Protein AF-A0A9W8ZXI5-F1 (afdb_monomer)

Solvent-accessible surface area (backbone atoms only — not comparable to full-atom values): 6662 Å² total; per-residue (Å²): 133,86,77,78,74,47,72,64,60,51,47,51,54,50,52,53,54,37,58,75,67,70,57,86,55,76,47,67,35,65,29,87,65,37,68,63,58,53,95,93,37,75,50,81,81,74,77,63,90,59,52,67,59,48,46,55,52,42,43,74,72,73,31,46,73,43,70,27,68,26,46,26,56,60,45,51,16,49,36,31,66,73,62,77,33,89,57,42,81,45,90,67,71,71,30,61,87,62,58,35,84,42,75,46,62,81,82,85,128

pLDDT: mean 89.88, std 11.57, range [36.34, 98.19]

InterPro domains:
  IPR006084 XPG/Rad2 endonuclease [PR00853] (25-44)
  IPR006084 XPG/Rad2 endonuclease [PR00853] (58-75)
  IPR006084 XPG/Rad2 endonuclease [PR00853] (79-99)
  IPR006084 XPG/Rad2 endonuclease [PTHR11081] (4-106)
  IPR006086 XPG-I domain [PF00867] (66-106)
  IPR029060 PIN-like domain superfamily [SSF88723] (4-107)

Secondary structure (DSSP, 8-state):
------HHHHHHHHHHHHHHTT---EEEEP-TTS-SEETTEE---SPPTTHHHHHHHHHHTTPEEEE-SS-HHHHHHHHHHTTSSS-EE-S-STTTTTT-S-EE-----

Mean predicted aligned error: 4.8 Å

Organism: NCBI:txid40482

Radius of gyration: 14.79 Å; Cα contacts (8 Å, |Δi|>4): 125; chains: 1; bounding box: 28×47×39 Å

Structure (mmCIF, N/CA/C/O backbone):
data_AF-A0A9W8ZXI5-F1
#
_entry.id   AF-A0A9W8ZXI5-F1
#
loop_
_atom_site.group_PDB
_atom_site.id
_atom_site.type_symbol
_atom_site.label_atom_id
_atom_site.label_alt_id
_atom_site.label_comp_id
_atom_site.label_asym_id
_atom_site.label_entity_id
_atom_site.label_seq_id
_atom_site.pdbx_PDB_ins_code
_atom_site.Cartn_x
_atom_site.Cartn_y
_atom_site.Cartn_z
_atom_site.occupancy
_atom_site.B_iso_or_equiv
_atom_site.auth_seq_id
_atom_site.auth_comp_id
_atom_site.auth_asym_id
_atom_site.auth_atom_id
_atom_site.pdbx_PDB_model_num
ATOM 1 N N . MET A 1 1 ? -4.264 30.524 -1.640 1.00 36.34 1 MET A N 1
ATOM 2 C CA . MET A 1 1 ? -3.168 29.531 -1.704 1.00 36.34 1 MET A CA 1
ATOM 3 C C . MET A 1 1 ? -3.782 28.138 -1.640 1.00 36.34 1 MET A C 1
ATOM 5 O O . MET A 1 1 ? -4.156 27.704 -0.560 1.00 36.34 1 MET A O 1
ATOM 9 N N . HIS A 1 2 ? -3.983 27.464 -2.775 1.00 45.38 2 HIS A N 1
ATOM 10 C CA . HIS A 1 2 ? -4.431 26.067 -2.763 1.00 45.38 2 HIS A CA 1
ATOM 11 C C . HIS A 1 2 ? -3.250 25.203 -2.318 1.00 45.38 2 HIS A C 1
ATOM 13 O O . HIS A 1 2 ? -2.285 25.060 -3.061 1.00 45.38 2 HIS A O 1
ATOM 19 N N . ALA A 1 3 ? -3.283 24.690 -1.089 1.00 48.06 3 ALA A N 1
ATOM 20 C CA . ALA A 1 3 ? -2.262 23.768 -0.613 1.00 48.06 3 ALA A CA 1
ATOM 21 C C . ALA A 1 3 ? -2.354 22.473 -1.432 1.00 48.06 3 ALA A C 1
ATOM 23 O O . ALA A 1 3 ? -3.259 21.659 -1.230 1.00 48.06 3 ALA A O 1
ATOM 24 N N . THR A 1 4 ? -1.436 22.289 -2.379 1.00 53.62 4 THR A N 1
ATOM 25 C CA . THR A 1 4 ? -1.271 21.037 -3.117 1.00 53.62 4 THR A CA 1
ATOM 26 C C . THR A 1 4 ? -0.973 19.948 -2.090 1.00 53.62 4 THR A C 1
ATOM 28 O O . THR A 1 4 ? 0.113 19.894 -1.517 1.00 53.62 4 THR A O 1
ATOM 31 N N . THR A 1 5 ? -1.972 19.131 -1.756 1.00 67.62 5 THR A N 1
ATOM 32 C CA . THR A 1 5 ? -1.816 18.120 -0.706 1.00 67.62 5 THR A CA 1
ATOM 33 C C . THR A 1 5 ? -0.863 17.051 -1.230 1.00 67.62 5 THR A C 1
ATOM 35 O O . THR A 1 5 ? -1.156 16.425 -2.246 1.00 67.62 5 THR A O 1
ATOM 38 N N . SER A 1 6 ? 0.288 16.865 -0.577 1.00 88.62 6 SER A N 1
ATOM 39 C CA . SER A 1 6 ? 1.278 15.879 -1.026 1.00 88.62 6 SER A CA 1
ATOM 40 C C . SER A 1 6 ? 0.689 14.456 -1.011 1.00 88.62 6 SER A C 1
ATOM 42 O O . SER A 1 6 ? -0.188 14.181 -0.182 1.00 88.62 6 SER A O 1
ATOM 44 N N . PRO A 1 7 ? 1.172 13.524 -1.857 1.00 90.81 7 PRO A N 1
ATOM 45 C CA . PRO A 1 7 ? 0.731 12.127 -1.822 1.00 90.81 7 PRO A CA 1
ATOM 46 C C . PRO A 1 7 ? 0.840 11.495 -0.428 1.00 90.81 7 PRO A C 1
ATOM 48 O O . PRO A 1 7 ? -0.064 10.785 0.001 1.00 90.81 7 PRO A O 1
ATOM 51 N N . LEU A 1 8 ? 1.901 11.815 0.322 1.00 93.19 8 LEU A N 1
ATOM 52 C CA . LEU A 1 8 ? 2.084 11.338 1.697 1.00 93.19 8 LEU A CA 1
ATOM 53 C C . LEU A 1 8 ? 1.059 11.939 2.661 1.00 93.19 8 LEU A C 1
ATOM 55 O O . LEU A 1 8 ? 0.545 11.234 3.520 1.00 93.19 8 LEU A O 1
ATOM 59 N N . SER A 1 9 ? 0.702 13.214 2.503 1.00 93.94 9 SER A N 1
ATOM 60 C CA . SER A 1 9 ? -0.348 13.842 3.313 1.00 93.94 9 SER A CA 1
ATOM 61 C C . SER A 1 9 ? -1.734 13.257 3.013 1.00 93.94 9 SER A C 1
ATOM 63 O O . SER A 1 9 ? -2.562 13.153 3.915 1.00 93.94 9 SER A O 1
ATOM 65 N N . GLN A 1 10 ? -2.004 12.873 1.761 1.00 92.44 10 GLN A N 1
ATOM 66 C CA . GLN A 1 10 ? -3.238 12.170 1.391 1.00 92.44 10 GLN A CA 1
ATOM 67 C C . GLN A 1 10 ? -3.269 10.759 1.982 1.00 92.44 10 GLN A C 1
ATOM 69 O O . GLN A 1 10 ? -4.281 10.372 2.564 1.00 92.44 10 GLN A O 1
ATOM 74 N N . LEU A 1 11 ? -2.153 10.028 1.889 1.00 94.50 11 LEU A N 1
ATOM 75 C CA . LEU A 1 11 ? -2.001 8.713 2.503 1.00 94.50 11 LEU A CA 1
ATOM 76 C C . LEU A 1 11 ? -2.191 8.787 4.021 1.00 94.50 11 LEU A C 1
ATOM 78 O O . LEU A 1 11 ? -3.002 8.043 4.551 1.00 94.50 11 LEU A O 1
ATOM 82 N N . PHE A 1 12 ? -1.532 9.723 4.707 1.00 96.12 12 PHE A N 1
ATOM 83 C CA . PHE A 1 12 ? -1.683 9.924 6.151 1.00 96.12 12 PHE A CA 1
ATOM 84 C C . PHE A 1 12 ? -3.152 10.078 6.561 1.00 96.12 12 PHE A C 1
ATOM 86 O O . PHE A 1 12 ? -3.637 9.356 7.426 1.00 96.12 12 PHE A O 1
ATOM 93 N N . LYS A 1 13 ? -3.890 10.975 5.891 1.00 95.00 13 LYS A N 1
ATOM 94 C CA . LYS A 1 13 ? -5.321 11.179 6.159 1.00 95.00 13 LYS A CA 1
ATOM 95 C C . LYS A 1 13 ? -6.126 9.903 5.923 1.00 95.00 13 LYS A C 1
ATOM 97 O O . LYS A 1 13 ? -6.997 9.580 6.721 1.00 95.00 13 LYS A O 1
ATOM 102 N N . PHE A 1 14 ? -5.830 9.179 4.845 1.00 93.50 14 PHE A N 1
ATOM 103 C CA . PHE A 1 14 ? -6.486 7.909 4.547 1.00 93.50 14 PHE A CA 1
ATOM 104 C C . PHE A 1 14 ? -6.233 6.860 5.640 1.00 93.50 14 PHE A C 1
ATOM 106 O O . PHE A 1 14 ? -7.181 6.233 6.102 1.00 93.50 14 PHE A O 1
ATOM 113 N N . LEU A 1 15 ? -4.995 6.731 6.124 1.00 95.94 15 LEU A N 1
ATOM 114 C CA . LEU A 1 15 ? -4.644 5.829 7.224 1.00 95.94 15 LEU A CA 1
ATOM 115 C C . LEU A 1 15 ? -5.345 6.213 8.535 1.00 95.94 15 LEU A C 1
ATOM 117 O O . LEU A 1 15 ? -5.825 5.331 9.243 1.00 95.94 15 LEU A O 1
ATOM 121 N N . CYS A 1 16 ? -5.498 7.510 8.830 1.00 96.00 16 CYS A N 1
ATOM 122 C CA . CYS A 1 16 ? -6.308 7.962 9.966 1.00 96.00 16 CYS A CA 1
ATOM 123 C C . CYS A 1 16 ? -7.769 7.504 9.857 1.00 96.00 16 CYS A C 1
ATOM 125 O O . CYS A 1 16 ? -8.333 7.050 10.851 1.00 96.00 16 CYS A O 1
ATOM 127 N N . TYR A 1 17 ? -8.377 7.592 8.669 1.00 94.44 17 TYR A N 1
ATOM 128 C CA . TYR A 1 17 ? -9.748 7.116 8.463 1.00 94.44 17 TYR A CA 1
ATOM 129 C C . TYR A 1 17 ? -9.868 5.600 8.640 1.00 94.44 17 TYR A C 1
ATOM 131 O O . TYR A 1 17 ? -10.803 5.144 9.295 1.00 94.44 17 TYR A O 1
ATOM 139 N N . LEU A 1 18 ? -8.921 4.819 8.108 1.00 94.56 18 LEU A N 1
ATOM 140 C CA . LEU A 1 18 ? -8.917 3.363 8.290 1.00 94.56 18 LEU A CA 1
ATOM 141 C C . LEU A 1 18 ? -8.763 2.968 9.762 1.00 94.56 18 LEU A C 1
ATOM 143 O O . LEU A 1 18 ? -9.457 2.066 10.230 1.00 94.56 18 LEU A O 1
ATOM 147 N N . SER A 1 19 ? -7.902 3.675 10.496 1.00 95.38 19 SER A N 1
ATOM 148 C CA . SER A 1 19 ? -7.666 3.433 11.920 1.00 95.38 19 SER A CA 1
ATOM 149 C C . SER A 1 19 ? -8.920 3.709 12.752 1.00 95.38 19 SER A C 1
ATOM 151 O O . SER A 1 19 ? -9.304 2.884 13.577 1.00 95.38 19 SER A O 1
ATOM 153 N N . GLN A 1 20 ? -9.622 4.814 12.479 1.00 96.00 20 GLN A N 1
ATOM 154 C CA . GLN A 1 20 ? -10.890 5.140 13.146 1.00 96.00 20 GLN A CA 1
ATOM 155 C C . GLN A 1 20 ? -12.009 4.147 12.812 1.00 96.00 20 GLN A C 1
ATOM 157 O O . GLN A 1 20 ? -12.882 3.906 13.641 1.00 96.00 20 GLN A O 1
ATOM 162 N N . ALA A 1 21 ? -11.981 3.560 11.615 1.00 94.19 21 ALA A N 1
ATOM 163 C CA . ALA A 1 21 ? -12.947 2.554 11.191 1.00 94.19 21 ALA A CA 1
ATOM 164 C C . ALA A 1 21 ? -12.672 1.151 11.769 1.00 94.19 21 ALA A C 1
ATOM 166 O O . ALA A 1 21 ? -13.467 0.245 11.533 1.00 94.19 21 ALA A O 1
ATOM 167 N N . GLY A 1 22 ? -11.562 0.946 12.493 1.00 94.38 22 GLY A N 1
ATOM 168 C CA . GLY A 1 22 ? -11.193 -0.365 13.039 1.00 94.38 22 GLY A CA 1
ATOM 169 C C . GLY A 1 22 ? -10.832 -1.397 11.965 1.00 94.38 22 GLY A C 1
ATOM 170 O O . GLY A 1 22 ? -10.992 -2.597 12.176 1.00 94.38 22 GLY A O 1
ATOM 171 N N . VAL A 1 23 ? -10.382 -0.944 10.792 1.00 93.38 23 VAL A N 1
ATOM 172 C CA . VAL A 1 23 ? -10.007 -1.825 9.680 1.00 93.38 23 VAL A CA 1
ATOM 173 C C . VAL A 1 23 ? -8.590 -2.344 9.893 1.00 93.38 23 VAL A C 1
ATOM 175 O O . VAL A 1 23 ? -7.688 -1.553 10.160 1.00 93.38 23 VAL A O 1
ATOM 178 N N . HIS A 1 24 ? -8.379 -3.646 9.692 1.00 93.62 24 HIS A N 1
ATOM 179 C CA . HIS A 1 24 ? -7.052 -4.237 9.512 1.00 93.62 24 HIS A CA 1
ATOM 180 C C . HIS A 1 24 ? -6.675 -4.180 8.027 1.00 93.62 24 HIS A C 1
ATOM 182 O O . HIS A 1 24 ? -7.469 -4.561 7.168 1.00 93.62 24 HIS A O 1
ATOM 188 N N . GLY A 1 25 ? -5.482 -3.673 7.716 1.00 95.06 25 GLY A N 1
ATOM 189 C CA . GLY A 1 25 ? -5.084 -3.351 6.345 1.00 95.06 25 GLY A CA 1
ATOM 190 C C . GLY A 1 25 ? -3.778 -4.008 5.910 1.00 95.06 25 GLY A C 1
ATOM 191 O O . GLY A 1 25 ? -2.792 -4.006 6.650 1.00 95.06 25 GLY A O 1
ATOM 192 N N . ILE A 1 26 ? -3.773 -4.498 4.668 1.00 97.44 26 ILE A N 1
ATOM 193 C CA . ILE A 1 26 ? -2.576 -4.864 3.909 1.00 97.44 26 ILE A CA 1
ATOM 194 C C . ILE A 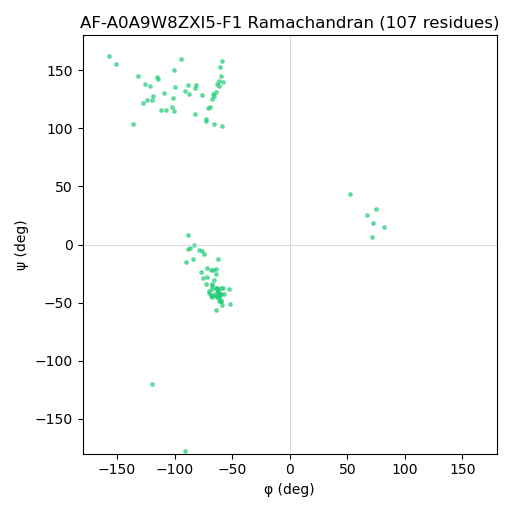1 26 ? -2.501 -4.011 2.640 1.00 97.44 26 ILE A C 1
ATOM 196 O O . ILE A 1 26 ? -3.460 -3.912 1.875 1.00 97.44 26 ILE A O 1
ATOM 200 N N . PHE A 1 27 ? -1.357 -3.371 2.437 1.00 97.25 27 PHE A N 1
ATOM 201 C CA . PHE A 1 27 ? -1.074 -2.488 1.314 1.00 97.25 27 PHE A CA 1
ATOM 202 C C . PHE A 1 27 ? -0.114 -3.193 0.369 1.00 97.25 27 PHE A C 1
ATOM 204 O O . PHE A 1 27 ? 1.021 -3.486 0.742 1.00 97.25 27 PHE A O 1
ATOM 211 N N . VAL A 1 28 ? -0.575 -3.472 -0.849 1.00 96.69 28 VAL A N 1
ATOM 212 C CA . VAL A 1 28 ? 0.173 -4.266 -1.825 1.00 96.69 28 VAL A CA 1
ATOM 213 C C . VAL A 1 28 ? 0.825 -3.355 -2.862 1.00 96.69 28 VAL A C 1
ATOM 215 O O . VAL A 1 28 ? 0.163 -2.540 -3.501 1.00 96.69 28 VAL A O 1
ATOM 218 N N . TYR A 1 29 ? 2.134 -3.506 -3.018 1.00 95.44 29 TYR A N 1
ATOM 219 C CA . TYR A 1 29 ? 2.958 -2.843 -4.019 1.00 95.44 29 TYR A CA 1
ATOM 220 C C . TYR A 1 29 ? 3.235 -3.788 -5.188 1.00 95.44 29 TYR A C 1
ATOM 222 O O . TYR A 1 29 ? 3.335 -5.000 -5.004 1.00 95.44 29 TYR A O 1
ATOM 230 N N . ASP A 1 30 ? 3.413 -3.223 -6.380 1.00 93.69 30 ASP A N 1
ATOM 231 C CA . ASP A 1 30 ? 3.872 -3.974 -7.546 1.00 93.69 30 ASP A CA 1
ATOM 232 C C . ASP A 1 30 ? 5.272 -4.568 -7.333 1.00 93.69 30 ASP A C 1
ATOM 234 O O . ASP A 1 30 ? 6.182 -3.915 -6.819 1.00 93.69 30 ASP A O 1
ATOM 238 N N . GLY A 1 31 ? 5.452 -5.785 -7.827 1.00 93.94 31 GLY A N 1
ATOM 239 C CA . GLY A 1 31 ? 6.704 -6.517 -7.876 1.00 93.94 31 GLY A CA 1
ATOM 240 C C . GLY A 1 31 ? 7.522 -6.333 -9.144 1.00 93.94 31 GLY A C 1
ATOM 241 O O . GLY A 1 31 ? 7.183 -5.598 -10.076 1.00 93.94 31 GLY A O 1
ATOM 242 N N . LYS A 1 32 ? 8.641 -7.059 -9.188 1.00 91.81 32 LYS A N 1
ATOM 243 C CA . LYS A 1 32 ? 9.601 -7.020 -10.301 1.00 91.81 32 LYS A CA 1
ATOM 244 C C . LYS A 1 32 ? 9.129 -7.800 -11.527 1.00 91.81 32 LYS A C 1
ATOM 246 O O . LYS A 1 32 ? 9.573 -7.487 -12.629 1.00 91.81 32 LYS A O 1
ATOM 251 N N . GLU A 1 33 ? 8.243 -8.778 -11.351 1.00 92.56 33 GLU A N 1
ATOM 252 C CA . GLU A 1 33 ? 7.770 -9.663 -12.425 1.00 92.56 33 GLU A CA 1
ATOM 253 C C . GLU A 1 33 ? 6.546 -9.104 -13.164 1.00 92.56 33 GLU A C 1
ATOM 255 O O . GLU A 1 33 ? 5.962 -9.777 -14.012 1.00 92.56 33 GLU A O 1
ATOM 260 N N . ARG A 1 34 ? 6.152 -7.852 -12.885 1.00 88.75 34 ARG A N 1
ATOM 261 C CA . ARG A 1 34 ? 5.072 -7.185 -13.621 1.00 88.75 34 ARG A CA 1
ATOM 262 C C . ARG A 1 34 ? 5.396 -7.076 -15.121 1.00 88.75 34 ARG A C 1
ATOM 264 O O . ARG A 1 34 ? 6.556 -6.854 -15.494 1.00 88.75 34 ARG A O 1
ATOM 271 N N . PRO A 1 35 ? 4.389 -7.184 -16.004 1.00 88.06 35 PRO A N 1
ATOM 272 C CA . PRO A 1 35 ? 4.607 -7.149 -17.442 1.00 88.06 35 PRO A CA 1
ATOM 273 C C . PRO A 1 35 ? 5.226 -5.815 -17.874 1.00 88.06 35 PRO A C 1
ATOM 275 O O . PRO A 1 35 ? 4.804 -4.739 -17.457 1.00 88.06 35 PRO A O 1
ATOM 278 N N . ARG A 1 36 ? 6.226 -5.872 -18.762 1.00 87.88 36 ARG A N 1
ATOM 279 C CA . ARG A 1 36 ? 6.907 -4.668 -19.282 1.00 87.88 36 ARG A CA 1
ATOM 280 C C . ARG A 1 36 ? 6.015 -3.815 -20.184 1.00 87.88 36 ARG A C 1
ATOM 282 O O . ARG A 1 36 ? 6.290 -2.632 -20.375 1.00 87.88 36 ARG A O 1
ATOM 289 N N . ILE A 1 37 ? 4.974 -4.417 -20.754 1.00 89.06 37 ILE A N 1
ATOM 290 C CA . ILE A 1 37 ? 3.992 -3.766 -21.618 1.00 89.06 37 ILE A CA 1
ATOM 291 C C . ILE A 1 37 ? 2.607 -4.077 -21.052 1.00 89.06 37 ILE A C 1
ATOM 293 O O . ILE A 1 37 ? 2.229 -5.241 -20.958 1.00 89.06 37 ILE A O 1
ATOM 297 N N . LYS A 1 38 ? 1.843 -3.039 -20.710 1.00 84.38 38 LYS A N 1
ATOM 298 C CA . LYS A 1 38 ? 0.456 -3.136 -20.241 1.00 84.38 38 LYS A CA 1
ATOM 299 C C . LYS A 1 38 ? -0.419 -2.270 -21.140 1.00 84.38 38 LYS A C 1
ATOM 301 O O . LYS A 1 38 ? -0.141 -1.087 -21.327 1.00 84.38 38 LYS A O 1
ATOM 306 N N . ARG A 1 39 ? -1.464 -2.863 -21.735 1.00 86.12 39 ARG A N 1
ATOM 307 C CA . ARG A 1 39 ? -2.407 -2.180 -22.652 1.00 86.12 39 ARG A CA 1
ATOM 308 C C . ARG A 1 39 ? -1.705 -1.428 -23.801 1.00 86.12 39 ARG A C 1
ATOM 310 O O . ARG A 1 39 ? -2.023 -0.277 -24.091 1.00 86.12 39 ARG A O 1
ATOM 317 N N . GLY A 1 40 ? -0.694 -2.056 -24.405 1.00 88.00 40 GLY A N 1
ATOM 318 C CA . GLY A 1 40 ? 0.092 -1.472 -25.502 1.00 88.00 40 GLY A CA 1
ATOM 319 C C . GLY A 1 40 ? 1.034 -0.331 -25.093 1.00 88.00 40 GLY A C 1
ATOM 320 O O . GLY A 1 40 ? 1.637 0.292 -25.961 1.00 88.00 40 GLY A O 1
ATOM 321 N N . ARG A 1 41 ? 1.182 -0.045 -23.792 1.00 87.38 41 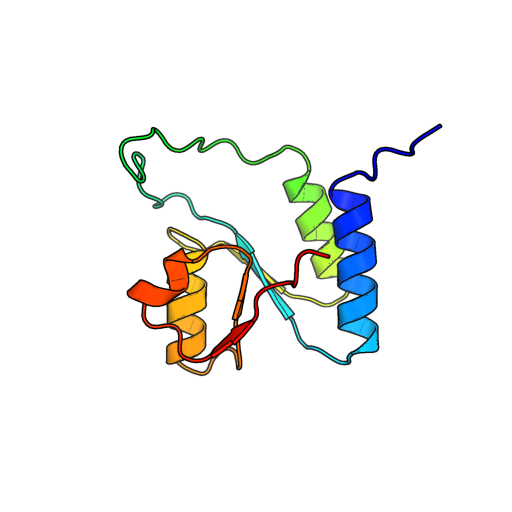ARG A N 1
ATOM 322 C CA . ARG A 1 41 ? 2.092 0.981 -23.265 1.00 87.38 41 ARG A CA 1
ATOM 323 C C . ARG A 1 41 ? 3.199 0.345 -22.441 1.00 87.38 41 ARG A C 1
ATOM 325 O O . ARG A 1 41 ? 2.959 -0.607 -21.701 1.00 87.38 41 ARG A O 1
ATOM 332 N N . GLN A 1 42 ? 4.405 0.890 -22.551 1.00 88.94 42 GLN A N 1
ATOM 333 C CA . GLN A 1 42 ? 5.518 0.473 -21.709 1.00 88.94 42 GLN A CA 1
ATOM 334 C C . GLN A 1 42 ? 5.240 0.876 -20.257 1.00 88.94 42 GLN A C 1
ATOM 336 O O . GLN A 1 42 ? 4.870 2.018 -19.977 1.00 88.94 42 GLN A O 1
ATOM 341 N N . VAL A 1 43 ? 5.391 -0.073 -19.339 1.00 85.88 43 VAL A N 1
ATOM 342 C CA . VAL A 1 43 ? 5.179 0.165 -17.912 1.00 85.88 43 VAL A CA 1
ATOM 343 C C . VAL A 1 43 ? 6.379 0.918 -17.353 1.00 85.88 43 VAL A C 1
ATOM 345 O O . VAL A 1 43 ? 7.526 0.505 -17.528 1.00 85.88 43 VAL A O 1
ATOM 348 N N . ILE A 1 44 ? 6.116 2.023 -16.656 1.00 83.38 44 ILE A N 1
ATOM 349 C CA . ILE A 1 44 ? 7.149 2.740 -15.911 1.00 83.38 44 ILE A CA 1
ATOM 350 C C . ILE A 1 44 ? 7.491 1.897 -14.687 1.00 83.38 44 ILE A C 1
ATOM 352 O O . ILE A 1 44 ? 6.707 1.791 -13.748 1.00 83.38 44 ILE A O 1
ATOM 356 N N . THR A 1 45 ? 8.671 1.283 -14.704 1.00 80.62 45 THR A N 1
ATOM 357 C CA . THR A 1 45 ? 9.106 0.387 -13.627 1.00 80.62 45 THR A CA 1
ATOM 358 C C . THR A 1 45 ? 9.730 1.120 -12.442 1.00 80.62 45 THR A C 1
ATOM 360 O O . THR A 1 45 ? 9.925 0.521 -11.385 1.00 80.62 45 THR A O 1
ATOM 363 N N . ARG A 1 46 ? 10.041 2.412 -12.598 1.00 84.25 46 ARG A N 1
ATOM 364 C CA . ARG A 1 46 ? 10.623 3.239 -11.540 1.00 84.25 46 ARG A CA 1
ATOM 365 C C . ARG A 1 46 ? 9.579 3.524 -10.465 1.00 84.25 46 ARG A C 1
ATOM 367 O O . ARG A 1 46 ? 8.586 4.196 -10.736 1.00 84.25 46 ARG A O 1
ATOM 374 N N . GLU A 1 47 ? 9.835 3.056 -9.247 1.00 84.94 47 GLU A N 1
ATOM 375 C CA . GLU A 1 47 ? 9.012 3.418 -8.094 1.00 84.94 47 GLU A CA 1
ATOM 376 C C . GLU A 1 47 ? 9.088 4.934 -7.828 1.00 84.94 47 GLU A C 1
ATOM 378 O O . GLU A 1 47 ? 10.174 5.526 -7.903 1.00 84.94 47 GLU A O 1
ATOM 383 N N . PRO A 1 48 ? 7.959 5.587 -7.506 1.00 87.81 48 PRO A N 1
ATOM 384 C CA . PRO A 1 48 ? 7.966 6.966 -7.043 1.00 87.81 48 PRO A CA 1
ATOM 385 C C . PRO A 1 48 ? 8.831 7.132 -5.790 1.00 87.81 48 PRO A C 1
ATOM 387 O O . PRO A 1 48 ? 8.765 6.325 -4.867 1.00 87.81 48 PRO A O 1
ATOM 390 N N . GLY A 1 49 ? 9.587 8.230 -5.708 1.00 88.31 49 GLY A N 1
ATOM 391 C CA . GLY A 1 49 ? 10.533 8.464 -4.607 1.00 88.31 49 GLY A CA 1
ATOM 392 C C . GLY A 1 49 ? 9.908 8.559 -3.209 1.00 88.31 49 GLY A C 1
ATOM 393 O O . GLY A 1 49 ? 10.642 8.510 -2.232 1.00 88.31 49 GLY A O 1
ATOM 394 N N . TYR A 1 50 ? 8.579 8.680 -3.109 1.00 91.12 50 TYR A N 1
ATOM 395 C CA . TYR A 1 50 ? 7.845 8.693 -1.842 1.00 91.12 50 TYR A CA 1
ATOM 396 C C . TYR A 1 50 ? 7.432 7.294 -1.345 1.00 91.12 50 TYR A C 1
ATOM 398 O O . TYR A 1 50 ? 6.840 7.190 -0.273 1.00 91.12 50 TYR A O 1
ATOM 406 N N . TYR A 1 51 ? 7.680 6.218 -2.106 1.00 93.50 51 TYR A N 1
ATOM 407 C CA . TYR A 1 51 ? 7.254 4.860 -1.732 1.00 93.50 51 TYR A CA 1
ATOM 408 C C . TYR A 1 51 ? 7.913 4.369 -0.444 1.00 93.50 51 TYR A C 1
ATOM 410 O O . TYR A 1 51 ? 7.242 3.749 0.376 1.00 93.50 51 TYR A O 1
ATOM 418 N N . THR A 1 52 ? 9.188 4.690 -0.224 1.00 94.31 52 THR A N 1
ATOM 419 C CA . THR A 1 52 ? 9.891 4.335 1.015 1.00 94.31 52 THR A CA 1
ATOM 420 C C . THR A 1 52 ? 9.233 4.989 2.230 1.00 94.31 52 THR A C 1
ATOM 422 O O . THR A 1 52 ? 8.950 4.314 3.214 1.00 94.31 52 THR A O 1
ATOM 425 N N . GLN A 1 53 ? 8.908 6.283 2.145 1.00 96.25 53 GLN A N 1
ATOM 426 C CA . GLN A 1 53 ? 8.204 6.999 3.211 1.00 96.25 53 GLN A CA 1
ATOM 427 C C . GLN A 1 53 ? 6.770 6.490 3.380 1.00 96.25 53 GLN A C 1
ATOM 429 O O . GLN A 1 53 ? 6.277 6.422 4.499 1.00 96.25 53 GLN A O 1
ATOM 434 N N . ALA A 1 54 ? 6.099 6.121 2.285 1.00 96.75 54 ALA A N 1
ATOM 435 C CA . ALA A 1 54 ? 4.757 5.555 2.337 1.00 96.75 54 ALA A CA 1
ATOM 436 C C . ALA A 1 54 ? 4.740 4.211 3.080 1.00 96.75 54 ALA A C 1
ATOM 438 O O . ALA A 1 54 ? 3.895 4.034 3.950 1.00 96.75 54 ALA A O 1
ATOM 439 N N . ARG A 1 55 ? 5.692 3.309 2.790 1.00 97.50 55 ARG A N 1
ATOM 440 C CA . ARG A 1 55 ? 5.849 2.018 3.486 1.00 97.50 55 ARG A CA 1
ATOM 441 C C . ARG A 1 55 ? 6.073 2.226 4.983 1.00 97.50 55 ARG A C 1
ATOM 443 O O . ARG A 1 55 ? 5.296 1.719 5.783 1.00 97.50 55 ARG A O 1
ATOM 450 N N . ALA A 1 56 ? 7.040 3.073 5.340 1.00 97.19 56 ALA A N 1
ATOM 451 C CA . ALA A 1 56 ? 7.321 3.401 6.737 1.00 97.19 56 ALA A CA 1
ATOM 452 C C . ALA A 1 56 ? 6.099 3.997 7.457 1.00 97.19 56 ALA A C 1
ATOM 454 O O . ALA A 1 56 ? 5.850 3.697 8.620 1.00 97.19 56 ALA A O 1
ATOM 455 N N . LEU A 1 57 ? 5.310 4.828 6.766 1.00 97.56 57 LEU A N 1
ATOM 456 C CA . LEU A 1 57 ? 4.100 5.411 7.336 1.00 97.56 57 LEU A CA 1
ATOM 457 C C . LEU A 1 57 ? 2.988 4.373 7.546 1.00 97.56 57 LEU A C 1
ATOM 459 O O . LEU A 1 57 ? 2.320 4.406 8.573 1.00 97.56 57 LEU A O 1
ATOM 463 N N . ILE A 1 58 ? 2.788 3.460 6.594 1.00 98.19 58 ILE A N 1
ATOM 464 C CA . ILE A 1 58 ? 1.821 2.356 6.700 1.00 98.19 58 ILE A CA 1
ATOM 465 C C . ILE A 1 58 ? 2.167 1.469 7.902 1.00 98.19 58 ILE A C 1
ATOM 467 O O . ILE A 1 58 ? 1.306 1.208 8.742 1.00 98.19 58 ILE A O 1
ATOM 471 N N . GLU A 1 59 ? 3.434 1.077 8.023 1.00 97.19 59 GLU A N 1
ATOM 472 C CA . GLU A 1 59 ? 3.932 0.250 9.128 1.00 97.19 59 GLU A CA 1
ATOM 473 C C . GLU A 1 59 ? 3.822 0.969 10.479 1.00 97.19 59 GLU A C 1
ATOM 475 O O . GLU A 1 59 ? 3.435 0.357 11.473 1.00 97.19 59 GLU A O 1
ATOM 480 N N . ALA A 1 60 ? 4.068 2.283 10.524 1.00 97.50 60 ALA A N 1
ATOM 481 C CA . ALA A 1 60 ? 3.906 3.082 11.740 1.00 97.50 60 ALA A CA 1
ATOM 482 C C . ALA A 1 60 ? 2.450 3.142 12.245 1.00 97.50 60 ALA A C 1
ATOM 484 O O . ALA A 1 60 ? 2.226 3.326 13.440 1.00 97.50 60 ALA A O 1
ATOM 485 N N . PHE A 1 61 ? 1.462 2.968 11.362 1.00 97.31 61 PHE A N 1
ATOM 486 C CA . PHE A 1 61 ? 0.047 2.827 11.730 1.00 97.31 61 PHE A CA 1
ATOM 487 C C . PHE A 1 61 ? -0.334 1.392 12.147 1.00 97.31 61 PHE A C 1
ATOM 489 O O . PHE A 1 61 ? -1.490 1.147 12.488 1.00 97.31 61 PHE A O 1
ATOM 496 N N . GLY A 1 62 ? 0.613 0.445 12.134 1.00 96.69 62 GLY A N 1
ATOM 497 C CA . GLY A 1 62 ? 0.376 -0.963 12.463 1.00 96.69 62 GLY A CA 1
ATOM 498 C C . GLY A 1 62 ? -0.202 -1.789 11.309 1.00 96.69 62 GLY A C 1
ATOM 499 O O . GLY A 1 62 ? -0.715 -2.883 11.539 1.00 96.69 62 GLY A O 1
ATOM 500 N N . TYR A 1 63 ? -0.141 -1.280 10.077 1.00 97.75 63 TYR A N 1
ATOM 501 C CA . TYR A 1 63 ? -0.582 -1.993 8.878 1.00 97.75 63 TYR A CA 1
ATOM 502 C C . TYR A 1 63 ? 0.569 -2.718 8.184 1.00 97.75 63 TYR A C 1
ATOM 504 O O . TYR A 1 63 ? 1.736 -2.365 8.340 1.00 97.75 63 TYR A O 1
ATOM 512 N N . TYR A 1 64 ? 0.232 -3.711 7.361 1.00 97.06 64 TYR A N 1
ATOM 513 C CA . TYR A 1 64 ? 1.224 -4.477 6.611 1.00 97.06 64 TYR A CA 1
ATOM 514 C C . TYR A 1 64 ? 1.478 -3.863 5.235 1.00 97.06 64 TYR A C 1
ATOM 516 O O . TYR A 1 64 ? 0.538 -3.592 4.488 1.00 97.06 64 TYR A O 1
ATOM 524 N N . ALA A 1 65 ? 2.749 -3.702 4.871 1.00 97.44 65 ALA A N 1
ATOM 525 C CA . ALA A 1 65 ? 3.175 -3.399 3.510 1.00 97.44 65 ALA A CA 1
ATOM 526 C C . ALA A 1 65 ? 3.725 -4.674 2.848 1.00 97.44 65 ALA A C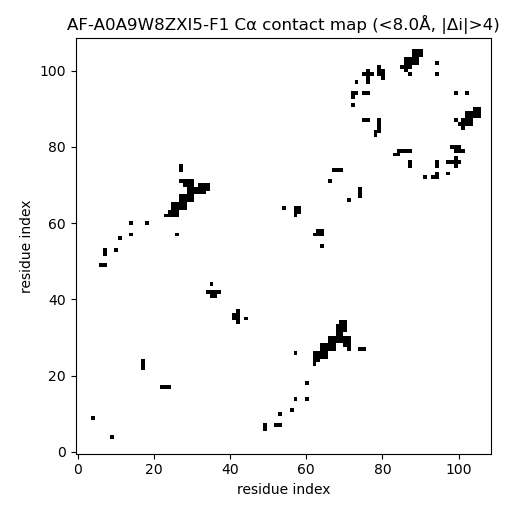 1
ATOM 528 O O . ALA A 1 65 ? 4.711 -5.248 3.303 1.00 97.44 65 ALA A O 1
ATOM 529 N N . HIS A 1 66 ? 3.091 -5.118 1.765 1.00 96.75 66 HIS A N 1
ATOM 530 C CA . HIS A 1 66 ? 3.466 -6.313 1.005 1.00 96.75 66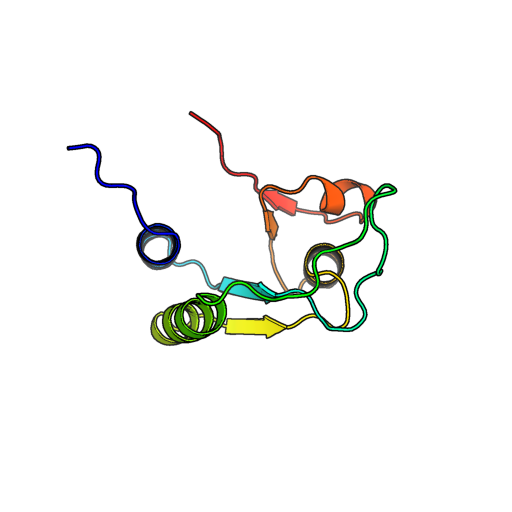 HIS A CA 1
ATOM 531 C C . HIS A 1 66 ? 3.902 -5.927 -0.402 1.00 96.75 66 HIS A C 1
ATOM 533 O O . HIS A 1 66 ? 3.342 -5.016 -1.002 1.00 96.75 66 HIS A O 1
ATOM 539 N N . THR A 1 67 ? 4.890 -6.621 -0.953 1.00 96.56 67 THR A N 1
ATOM 540 C CA . THR A 1 67 ? 5.285 -6.450 -2.354 1.00 96.56 67 THR A CA 1
ATOM 541 C C . THR A 1 67 ? 4.920 -7.723 -3.096 1.00 96.56 67 THR A C 1
ATOM 543 O O . THR A 1 67 ? 5.457 -8.788 -2.793 1.00 96.56 67 THR A O 1
ATOM 546 N N . ALA A 1 68 ? 4.000 -7.607 -4.052 1.00 96.81 68 ALA A N 1
ATOM 547 C CA . ALA A 1 68 ? 3.599 -8.710 -4.908 1.00 96.81 68 ALA A CA 1
ATOM 548 C C . ALA A 1 68 ? 4.811 -9.252 -5.689 1.00 96.81 68 ALA A C 1
ATOM 550 O O . ALA A 1 68 ? 5.771 -8.516 -5.923 1.00 96.81 68 ALA A O 1
ATOM 551 N N . PRO A 1 69 ? 4.780 -10.504 -6.167 1.00 96.00 69 PRO A N 1
ATOM 552 C CA . PRO A 1 69 ? 5.757 -10.976 -7.150 1.00 96.00 69 PRO A CA 1
ATOM 553 C C . PRO A 1 69 ? 5.652 -10.197 -8.477 1.00 96.00 69 PRO A C 1
ATOM 555 O O . PRO A 1 69 ? 6.661 -9.747 -9.031 1.00 96.00 69 PRO A O 1
ATOM 558 N N . GLY A 1 70 ? 4.412 -9.981 -8.938 1.00 94.19 70 GLY A N 1
ATOM 559 C CA . GLY A 1 70 ? 4.049 -9.327 -10.199 1.00 94.19 70 GLY A CA 1
ATOM 560 C C . GLY A 1 70 ? 3.195 -8.071 -10.002 1.00 94.19 70 GLY A C 1
ATOM 561 O O . GLY A 1 70 ? 3.640 -7.114 -9.382 1.00 94.19 70 GLY A O 1
ATOM 562 N N . GLU A 1 71 ? 1.983 -8.033 -10.556 1.00 93.50 71 GLU A N 1
ATOM 563 C CA . GLU A 1 71 ? 1.080 -6.882 -10.387 1.00 93.50 71 GLU A CA 1
ATOM 564 C C . GLU A 1 71 ? 0.326 -6.933 -9.053 1.00 93.50 71 GLU A C 1
ATOM 566 O O . GLU A 1 71 ? -0.214 -7.977 -8.678 1.00 93.50 71 GLU A O 1
ATOM 571 N N . ALA A 1 72 ? 0.221 -5.788 -8.375 1.00 94.50 72 ALA A N 1
ATOM 572 C CA . ALA A 1 72 ? -0.512 -5.665 -7.117 1.00 94.50 72 ALA A CA 1
ATOM 573 C C . ALA A 1 72 ? -1.994 -6.047 -7.265 1.00 94.50 72 ALA A C 1
ATOM 575 O O . ALA A 1 72 ? -2.551 -6.698 -6.386 1.00 94.50 72 ALA A O 1
ATOM 576 N N . ASP A 1 73 ? -2.623 -5.703 -8.393 1.00 93.88 73 ASP A N 1
ATOM 577 C CA . ASP A 1 73 ? -4.024 -6.037 -8.675 1.00 93.88 73 ASP A CA 1
ATOM 578 C C . ASP A 1 73 ? -4.262 -7.554 -8.735 1.00 93.88 73 ASP A C 1
ATOM 580 O O . ASP A 1 73 ? -5.266 -8.050 -8.219 1.00 93.88 73 ASP A O 1
ATOM 584 N N . ALA A 1 74 ? -3.326 -8.295 -9.339 1.00 94.00 74 ALA A N 1
ATOM 585 C CA . ALA A 1 74 ? -3.384 -9.752 -9.435 1.00 94.00 74 ALA A CA 1
ATOM 586 C C . ALA A 1 74 ? -3.228 -10.407 -8.059 1.00 94.00 74 ALA A C 1
ATOM 588 O O . ALA A 1 74 ? -4.017 -11.282 -7.702 1.00 94.00 74 ALA A O 1
ATOM 589 N N . GLU A 1 75 ? -2.265 -9.930 -7.271 1.00 96.75 75 GLU A N 1
ATOM 590 C CA . GLU A 1 75 ? -2.040 -10.391 -5.901 1.00 96.75 75 GLU A CA 1
ATOM 591 C C . GLU A 1 75 ? -3.264 -10.118 -5.014 1.00 96.75 75 GLU A C 1
ATOM 593 O O . GLU A 1 75 ? -3.773 -11.025 -4.361 1.00 96.75 75 GLU A O 1
ATOM 598 N N . LEU A 1 76 ? -3.810 -8.899 -5.048 1.00 96.69 76 LEU A N 1
ATOM 599 C CA . LEU A 1 76 ? -5.001 -8.520 -4.283 1.00 96.69 76 LEU A CA 1
ATOM 600 C C . LEU A 1 76 ? -6.225 -9.366 -4.654 1.00 96.69 76 LEU A C 1
ATOM 602 O O . LEU A 1 76 ? -6.971 -9.801 -3.772 1.00 96.69 76 LEU A O 1
ATOM 606 N N . ALA A 1 77 ? -6.437 -9.612 -5.950 1.00 95.81 77 ALA A N 1
ATOM 607 C CA . ALA A 1 77 ? -7.525 -10.463 -6.413 1.00 95.81 77 ALA A CA 1
ATOM 608 C C . ALA A 1 77 ? -7.382 -11.895 -5.878 1.00 95.81 77 ALA A C 1
ATOM 610 O O . ALA A 1 77 ? -8.357 -12.463 -5.384 1.00 95.81 77 ALA A O 1
ATOM 611 N N . GLU A 1 78 ? -6.174 -12.458 -5.923 1.00 96.44 78 GLU A N 1
ATOM 612 C CA . GLU A 1 78 ? -5.897 -13.805 -5.426 1.00 96.44 78 GLU A CA 1
ATOM 613 C C . GLU A 1 78 ? -6.022 -13.903 -3.900 1.00 96.44 78 GLU A C 1
ATOM 615 O O . GLU A 1 78 ? -6.659 -14.827 -3.391 1.00 96.44 78 GLU A O 1
ATOM 620 N N . MET A 1 79 ? -5.501 -12.923 -3.157 1.00 96.56 79 MET A N 1
ATOM 621 C CA . MET A 1 79 ? -5.660 -12.841 -1.702 1.00 96.56 79 MET A CA 1
ATOM 622 C C . MET A 1 79 ? -7.136 -12.828 -1.300 1.00 96.56 79 MET A C 1
ATOM 624 O O . MET A 1 79 ? -7.533 -13.523 -0.364 1.00 96.56 79 MET A O 1
ATOM 628 N N . CYS A 1 80 ? -7.965 -12.073 -2.025 1.00 96.31 80 CYS A N 1
ATOM 629 C CA . CYS A 1 80 ? -9.394 -11.992 -1.743 1.00 96.31 80 CYS A CA 1
ATOM 630 C C . CYS A 1 80 ? -10.122 -13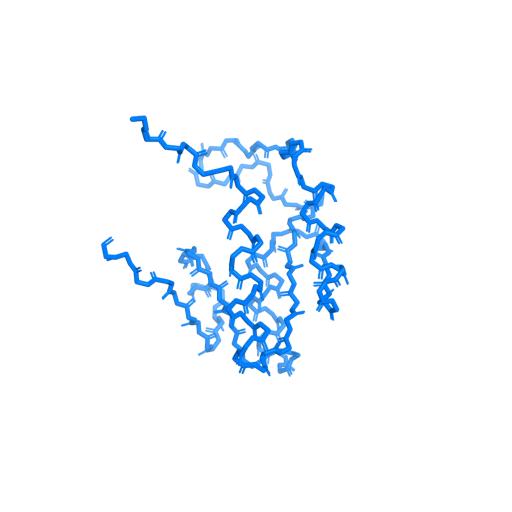.303 -2.081 1.00 96.31 80 CYS A C 1
ATOM 632 O O . CYS A 1 80 ? -10.953 -13.762 -1.298 1.00 96.31 80 CYS A O 1
ATOM 634 N N . LYS A 1 81 ? -9.773 -13.964 -3.193 1.00 96.00 81 LYS A N 1
ATOM 635 C CA . LYS A 1 81 ? -10.317 -15.289 -3.547 1.00 96.00 81 LYS A CA 1
ATOM 636 C C . LYS A 1 81 ? -9.958 -16.372 -2.533 1.00 96.00 81 LYS A C 1
ATOM 638 O O . LYS A 1 81 ? -10.792 -17.219 -2.232 1.00 96.00 81 LYS A O 1
ATOM 643 N N . ARG A 1 82 ? -8.731 -16.344 -2.005 1.00 96.62 82 ARG A N 1
ATOM 644 C CA . ARG A 1 82 ? -8.251 -17.287 -0.982 1.00 96.62 82 ARG A CA 1
ATOM 645 C C . ARG A 1 82 ? -8.795 -17.001 0.418 1.00 96.62 82 ARG A C 1
ATOM 647 O O . ARG A 1 82 ? -8.516 -17.771 1.330 1.00 96.62 82 ARG A O 1
ATOM 654 N N . GLY A 1 83 ? -9.532 -15.905 0.601 1.00 95.50 83 GLY A N 1
ATOM 655 C CA . GLY A 1 83 ? -10.040 -15.490 1.908 1.00 95.50 83 GLY A CA 1
ATOM 656 C C . GLY A 1 83 ? -8.965 -14.940 2.849 1.00 95.50 83 GLY A C 1
ATOM 657 O O . GLY A 1 83 ? -9.200 -14.874 4.048 1.00 95.50 83 GLY A O 1
ATOM 658 N N . LEU A 1 84 ? -7.797 -14.537 2.329 1.00 96.44 84 LEU A N 1
ATOM 659 C CA . LEU A 1 84 ? -6.766 -13.850 3.120 1.00 96.44 84 LEU A CA 1
ATOM 660 C C . LEU A 1 84 ? -7.176 -12.414 3.461 1.00 96.44 84 LEU A C 1
ATOM 662 O O . LEU A 1 84 ? -6.743 -11.868 4.470 1.00 96.44 84 LEU A O 1
ATOM 666 N N . VAL A 1 85 ? -7.997 -11.803 2.604 1.00 96.56 85 VAL A N 1
ATOM 667 C CA . VAL A 1 85 ? -8.622 -10.500 2.844 1.00 96.56 85 VAL A CA 1
ATOM 668 C C . VAL A 1 85 ? -10.106 -10.568 2.527 1.00 96.56 85 VAL A C 1
ATOM 670 O O . VAL A 1 85 ? -10.527 -11.224 1.570 1.00 96.56 85 VAL A O 1
ATOM 673 N N . ASP A 1 86 ? -10.906 -9.837 3.297 1.00 96.19 86 ASP A N 1
ATOM 674 C CA . ASP A 1 86 ? -12.348 -9.792 3.084 1.00 96.19 86 ASP A CA 1
ATOM 675 C C . ASP A 1 86 ? -12.741 -9.002 1.843 1.00 96.19 86 ASP A C 1
ATOM 677 O O . ASP A 1 86 ? 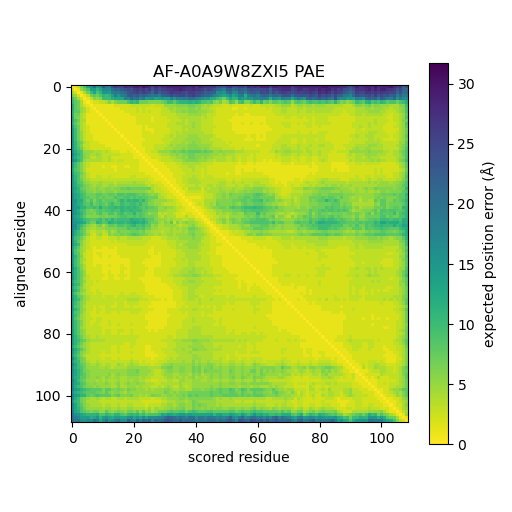-13.705 -9.339 1.163 1.00 96.19 86 ASP A O 1
ATOM 681 N N . ALA A 1 87 ? -12.006 -7.949 1.520 1.00 95.25 87 ALA A N 1
ATOM 682 C CA . ALA A 1 87 ? -12.288 -7.143 0.350 1.00 95.25 87 ALA A CA 1
ATOM 683 C C . ALA A 1 87 ? -11.050 -6.391 -0.113 1.00 95.25 87 ALA A C 1
ATOM 685 O O . ALA A 1 87 ? -10.103 -6.188 0.646 1.00 95.25 87 ALA A O 1
ATOM 686 N N . VAL A 1 88 ? -11.096 -5.929 -1.358 1.00 95.81 88 VAL A N 1
ATOM 687 C CA . VAL A 1 88 ? -10.051 -5.091 -1.938 1.00 95.81 88 VAL A CA 1
ATOM 688 C C . VAL A 1 88 ? -10.557 -3.670 -2.117 1.00 95.81 88 VAL A C 1
ATOM 690 O O . VAL A 1 88 ? -11.604 -3.457 -2.722 1.00 95.81 88 VAL A O 1
ATOM 693 N N . PHE A 1 89 ? -9.790 -2.688 -1.648 1.00 94.00 89 PHE A N 1
ATOM 694 C CA . PHE A 1 89 ? -10.040 -1.276 -1.920 1.00 94.00 89 PHE A CA 1
ATOM 695 C C . PHE A 1 89 ? -9.111 -0.778 -3.029 1.00 94.00 89 PHE A C 1
ATOM 697 O O . PHE A 1 89 ? -7.897 -0.728 -2.850 1.00 94.00 89 PHE A O 1
ATOM 704 N N . THR A 1 90 ? -9.666 -0.3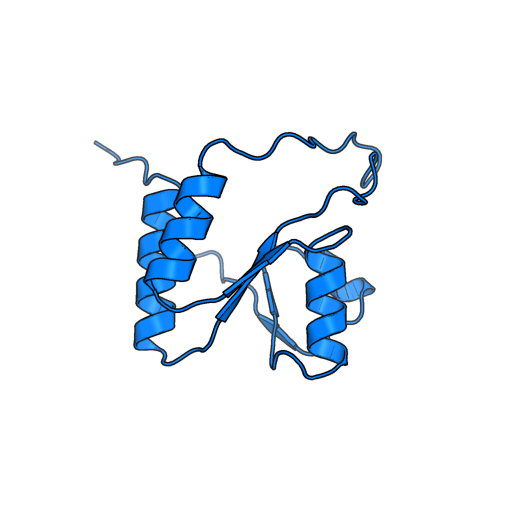99 -4.178 1.00 91.38 90 THR A N 1
ATOM 705 C CA . THR A 1 90 ? -8.867 0.024 -5.338 1.00 91.38 90 THR A CA 1
ATOM 706 C C . THR A 1 90 ? -9.602 1.038 -6.216 1.00 91.38 90 THR A C 1
ATOM 708 O O . THR A 1 90 ? -10.831 1.110 -6.239 1.00 91.38 90 THR A O 1
ATOM 711 N N . LYS A 1 91 ? -8.848 1.849 -6.965 1.00 87.88 91 LYS A N 1
ATOM 712 C CA . LYS A 1 91 ? -9.389 2.679 -8.056 1.00 87.88 91 LYS A CA 1
ATOM 713 C C . LYS A 1 91 ? -9.375 1.943 -9.394 1.00 87.88 91 LYS A C 1
ATOM 715 O O . LYS A 1 91 ? -10.062 2.373 -10.326 1.00 87.88 91 LYS A O 1
ATOM 720 N N . ASP A 1 92 ? -8.642 0.846 -9.499 1.00 85.50 92 ASP A N 1
ATOM 721 C CA . ASP A 1 92 ? -8.404 0.149 -10.751 1.00 85.50 92 ASP A CA 1
ATOM 722 C C . ASP A 1 92 ? -9.498 -0.876 -11.023 1.00 85.50 92 ASP A C 1
ATOM 724 O O . ASP A 1 92 ? -10.038 -1.526 -10.131 1.00 85.50 92 ASP A O 1
ATOM 728 N N . SER A 1 93 ? -9.951 -0.929 -12.272 1.00 84.94 93 SER A N 1
ATOM 729 C CA . SER A 1 93 ? -10.969 -1.891 -12.708 1.00 84.94 93 SER A CA 1
ATOM 730 C C . SER A 1 93 ? -10.356 -3.227 -13.125 1.00 84.94 93 SER A C 1
ATOM 732 O O . SER A 1 93 ? -11.099 -4.142 -13.462 1.00 84.94 93 SER A O 1
ATOM 734 N N . ASP A 1 94 ? -9.023 -3.339 -13.106 1.00 86.31 94 ASP A N 1
ATOM 735 C CA . ASP A 1 94 ? -8.285 -4.533 -13.532 1.00 86.31 94 ASP A CA 1
ATOM 736 C C . ASP A 1 94 ? -8.581 -5.751 -12.649 1.00 86.31 94 ASP A C 1
ATOM 738 O O . ASP A 1 94 ? -8.492 -6.880 -13.118 1.00 86.31 94 ASP A O 1
ATOM 742 N N . LEU A 1 95 ? -9.062 -5.548 -11.418 1.00 89.31 95 LEU A N 1
ATOM 743 C CA . LEU A 1 95 ? -9.474 -6.642 -10.538 1.00 89.31 95 LEU A CA 1
ATOM 744 C C . LEU A 1 95 ? -10.776 -7.337 -10.954 1.00 89.31 95 LEU A C 1
ATOM 746 O O . LEU A 1 95 ? -11.016 -8.471 -10.538 1.00 89.31 95 LEU A O 1
ATOM 750 N N . LEU A 1 96 ? -11.615 -6.684 -11.766 1.00 88.00 96 LEU A N 1
ATOM 751 C CA . LEU A 1 96 ? -12.869 -7.271 -12.247 1.00 88.00 96 LEU A CA 1
ATOM 752 C C . LEU A 1 96 ? -12.620 -8.504 -13.131 1.00 88.00 96 LEU A C 1
ATOM 754 O O . LEU A 1 96 ? -13.113 -9.575 -12.778 1.00 88.00 96 LEU A O 1
ATOM 758 N N . PRO A 1 97 ? -11.834 -8.426 -14.228 1.00 90.94 97 PRO A N 1
ATOM 759 C CA . PRO A 1 97 ? -11.514 -9.611 -15.026 1.00 90.94 97 PRO A CA 1
ATOM 760 C C . PRO A 1 97 ? -10.650 -10.623 -14.264 1.00 90.94 97 PRO A C 1
ATOM 762 O O . PRO A 1 97 ? -10.667 -11.805 -14.595 1.00 90.94 97 PRO A O 1
ATOM 765 N N . LEU A 1 98 ? -9.932 -10.191 -13.222 1.00 89.75 98 LEU A N 1
ATOM 766 C CA . LEU A 1 98 ? -9.198 -11.090 -12.334 1.00 89.75 98 LEU A CA 1
ATOM 767 C C . LEU A 1 98 ? -10.116 -11.860 -11.378 1.00 89.75 98 LEU A C 1
ATOM 769 O O . LEU A 1 98 ? -9.635 -12.773 -10.719 1.00 89.75 98 LEU A O 1
ATOM 773 N N . GLY A 1 99 ? -11.414 -11.555 -11.302 1.00 87.06 99 GLY A N 1
ATOM 774 C CA . GLY A 1 99 ? -12.389 -12.309 -10.513 1.00 87.06 99 GLY A CA 1
ATOM 775 C C . GLY A 1 99 ? -12.299 -12.069 -9.005 1.00 87.06 99 GLY A C 1
ATOM 776 O O . GLY A 1 99 ? -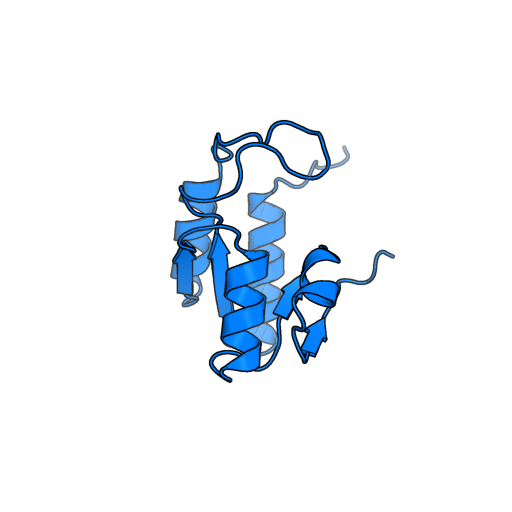12.571 -12.988 -8.233 1.00 87.06 99 GLY A O 1
ATOM 777 N N . ALA A 1 100 ? -11.884 -10.876 -8.568 1.00 89.00 100 ALA A N 1
ATOM 778 C CA . ALA A 1 100 ? -11.917 -10.537 -7.147 1.00 89.00 100 ALA A CA 1
ATOM 779 C C . ALA A 1 100 ? -13.384 -10.439 -6.661 1.00 89.00 100 ALA A C 1
ATOM 781 O O . ALA A 1 100 ? -14.165 -9.683 -7.244 1.00 89.00 100 ALA A O 1
ATOM 782 N N . PRO A 1 101 ? -13.781 -11.177 -5.605 1.00 88.62 101 PRO A N 1
ATOM 783 C CA . PRO A 1 101 ? -15.193 -11.334 -5.248 1.00 88.62 101 PRO A CA 1
ATOM 784 C C . PRO A 1 101 ? -15.808 -10.096 -4.583 1.00 88.62 101 PRO A C 1
ATOM 786 O O . PRO A 1 101 ? -17.012 -9.875 -4.693 1.00 88.62 101 PRO A O 1
ATOM 789 N N . ARG A 1 102 ? -15.008 -9.293 -3.871 1.00 93.88 102 ARG A N 1
ATOM 790 C CA . ARG A 1 102 ? -15.477 -8.136 -3.092 1.00 93.88 102 ARG A CA 1
ATOM 791 C C . ARG A 1 102 ? -14.539 -6.949 -3.314 1.00 93.88 102 ARG A C 1
ATOM 793 O O . ARG A 1 102 ? -13.436 -6.920 -2.773 1.00 93.88 102 ARG A O 1
ATOM 800 N N . ILE A 1 103 ? -14.970 -5.980 -4.125 1.00 92.88 103 ILE A N 1
ATOM 801 C CA . ILE A 1 103 ? -14.178 -4.793 -4.485 1.00 92.88 103 ILE A CA 1
ATOM 802 C C . ILE A 1 103 ? -14.904 -3.524 -4.029 1.00 92.88 103 ILE A C 1
ATOM 804 O O . ILE A 1 103 ? -16.026 -3.251 -4.452 1.00 92.88 103 ILE A O 1
ATOM 808 N N . PHE A 1 104 ? -14.226 -2.705 -3.231 1.00 91.9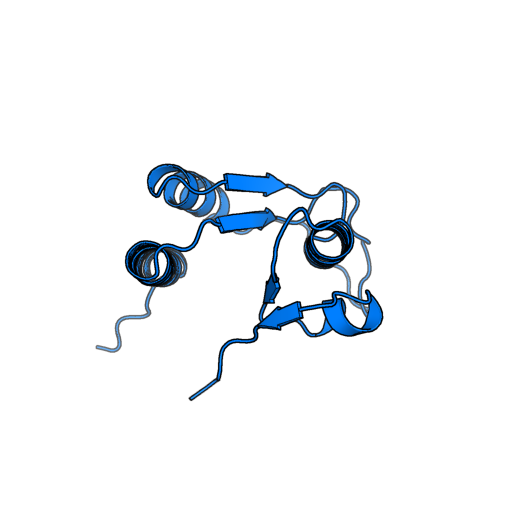4 104 PHE A N 1
ATOM 809 C CA . PHE A 1 104 ? -14.629 -1.347 -2.891 1.00 91.94 104 PHE A CA 1
ATOM 810 C C . PHE A 1 104 ? -13.864 -0.341 -3.751 1.00 91.94 104 PHE A C 1
ATOM 812 O O . PHE A 1 104 ? -12.646 -0.432 -3.915 1.00 91.94 104 PHE A O 1
ATOM 819 N N . ARG A 1 105 ? -14.577 0.654 -4.282 1.00 89.12 105 ARG A N 1
ATOM 820 C CA . ARG A 1 105 ? -13.990 1.743 -5.069 1.00 89.12 105 ARG A CA 1
ATOM 821 C C . ARG A 1 105 ? -14.323 3.079 -4.408 1.00 89.12 105 ARG A C 1
ATOM 823 O O . ARG A 1 105 ? -15.476 3.274 -4.026 1.00 89.12 105 ARG A O 1
ATOM 830 N N . PRO A 1 106 ? -13.368 4.016 -4.285 1.00 82.31 106 PRO A N 1
ATOM 831 C CA . PRO A 1 106 ? -13.674 5.340 -3.762 1.00 82.31 106 PRO A CA 1
ATOM 832 C C . PRO A 1 106 ? -14.645 6.064 -4.700 1.00 82.31 106 PRO A C 1
ATOM 834 O O . PRO A 1 106 ? -14.407 6.134 -5.910 1.00 82.31 106 PRO A O 1
ATOM 837 N N . LEU A 1 107 ? -15.709 6.639 -4.138 1.00 72.44 107 LEU A N 1
ATOM 838 C CA . LEU A 1 107 ? -16.578 7.566 -4.858 1.00 72.44 107 LEU A CA 1
ATOM 839 C C . LEU A 1 107 ? -15.771 8.831 -5.185 1.00 72.44 107 LEU A C 1
ATOM 841 O O . LEU A 1 107 ? -15.137 9.413 -4.305 1.00 72.44 107 LEU A O 1
ATOM 845 N N . ARG A 1 108 ? -15.762 9.246 -6.456 1.00 58.22 108 ARG A N 1
ATOM 846 C CA . ARG A 1 108 ? -15.348 10.609 -6.808 1.00 58.22 108 ARG A CA 1
ATOM 847 C C . ARG A 1 108 ? -16.563 11.501 -6.575 1.00 58.22 108 ARG A C 1
ATOM 849 O O . ARG A 1 108 ? -17.554 11.331 -7.279 1.00 58.22 108 ARG A O 1
ATOM 856 N N . LEU A 1 109 ? -16.485 12.377 -5.579 1.00 42.84 109 LEU A N 1
ATOM 857 C CA . LEU A 1 109 ? -17.330 13.567 -5.492 1.00 42.84 109 LEU A CA 1
ATOM 858 C C . LEU A 1 109 ? -16.598 14.726 -6.169 1.00 42.84 109 LEU A C 1
ATOM 860 O O . LEU A 1 109 ? -15.353 14.781 -6.015 1.00 42.84 109 LEU A O 1
#

Nearest PDB structures (foldseek):
  4wa8-assembly1_A  TM=9.044E-01  e=1.400E-04  Methanopyrus kandleri AV19
  4q10-assembly1_B  TM=8.353E-01  e=1.310E-04  Saccharomyces cerevisiae S288C
  1ul1-assembly1_X  TM=8.171E-01  e=1.073E-04  Homo sapiens
  4wa8-assembly2_B  TM=8.838E-01  e=3.101E-04  Methanopyrus kandleri AV19
  4q10-assembly1_A  TM=8.211E-01  e=4.933E-04  Saccharomyces cerevisiae S288C

Sequence (109 aa):
MHATTSPLSQLFKFLCYLSQAGVHGIFVYDGKERPRIKRGRQVITREPGYYTQARALIEAFGYYAHTAPGEADAELAEMCKRGLVDAVFTKDSDLLPLGAPRIFRPLRL

Foldseek 3Di:
DPPPQDPLNVLLVVLVVCVVVVHADEAEAAAPAADCADPNDGDDPDDDPCVVVSCVSCVVSVHHYYYDNGDRLLVQQVCQVVVVDVEAEDQDPVNVVSRRPHYHYDDDD